Protein AF-A0A6M3LE34-F1 (afdb_monomer_lite)

Radius of gyration: 12.43 Å; chains: 1; bounding box: 31×29×27 Å

Structure (mmCIF, N/CA/C/O backbone):
data_AF-A0A6M3LE34-F1
#
_entry.id   AF-A0A6M3LE34-F1
#
loop_
_atom_site.group_PDB
_atom_site.id
_atom_site.type_symbol
_atom_site.label_atom_id
_atom_site.label_alt_id
_atom_site.label_comp_id
_atom_site.label_asym_id
_atom_site.label_entity_id
_atom_site.label_seq_id
_atom_site.pdbx_PDB_ins_code
_atom_site.Cartn_x
_atom_site.Cartn_y
_atom_site.Cartn_z
_atom_site.occupancy
_atom_site.B_iso_or_equiv
_atom_site.aut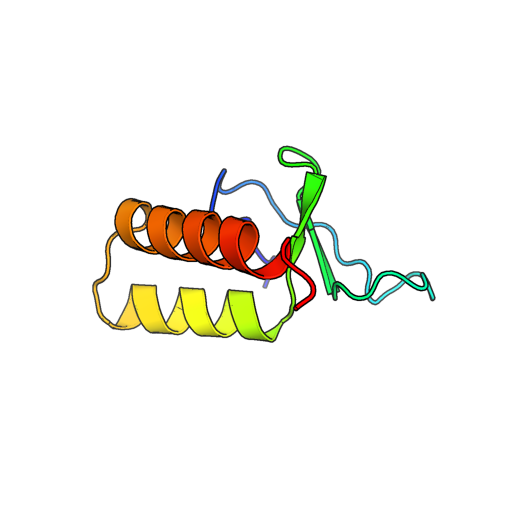h_seq_id
_atom_site.auth_comp_id
_atom_site.auth_asym_id
_atom_site.auth_atom_id
_atom_site.pdbx_PDB_model_num
ATOM 1 N N . MET A 1 1 ? 2.750 15.383 1.732 1.00 51.75 1 MET A N 1
ATOM 2 C CA . MET A 1 1 ? 1.843 14.333 2.243 1.00 51.75 1 MET A CA 1
ATOM 3 C C . MET A 1 1 ? 2.494 12.987 1.988 1.00 51.75 1 MET A C 1
ATOM 5 O O . MET A 1 1 ? 2.830 12.705 0.845 1.00 51.75 1 MET A O 1
ATOM 9 N N . LYS A 1 2 ? 2.762 12.218 3.044 1.00 64.06 2 LYS A N 1
ATOM 10 C CA . LYS A 1 2 ? 3.242 10.834 2.940 1.00 64.06 2 LYS A CA 1
ATOM 11 C C . LYS A 1 2 ? 2.029 9.950 2.628 1.00 64.06 2 LYS A C 1
ATOM 13 O O . LYS A 1 2 ? 0.967 10.181 3.197 1.00 64.06 2 LYS A O 1
ATOM 18 N N . SER A 1 3 ? 2.155 9.031 1.671 1.00 77.94 3 SER A N 1
ATOM 19 C CA . SER A 1 3 ? 1.067 8.101 1.339 1.00 77.94 3 SER A CA 1
ATOM 20 C C . SER A 1 3 ? 1.163 6.886 2.253 1.00 77.94 3 SER A C 1
ATOM 22 O O . SER A 1 3 ? 2.256 6.366 2.455 1.00 77.94 3 SER A O 1
ATOM 24 N N . GLU A 1 4 ? 0.047 6.438 2.818 1.00 85.81 4 GLU A N 1
ATOM 25 C CA . GLU A 1 4 ? 0.003 5.305 3.746 1.00 85.81 4 GLU A CA 1
ATOM 26 C C . GLU A 1 4 ? -0.658 4.095 3.093 1.00 85.81 4 GLU A C 1
ATOM 28 O O . GLU A 1 4 ? -1.605 4.221 2.316 1.00 85.81 4 GLU A O 1
ATOM 33 N N . CYS A 1 5 ? -0.184 2.905 3.450 1.00 85.44 5 CYS A N 1
ATOM 34 C CA . CYS A 1 5 ? -0.741 1.656 2.975 1.00 85.44 5 CYS A CA 1
ATOM 35 C C . CYS A 1 5 ? -2.170 1.497 3.511 1.00 85.44 5 CYS A C 1
ATOM 37 O O . CYS A 1 5 ? -2.363 1.466 4.730 1.00 85.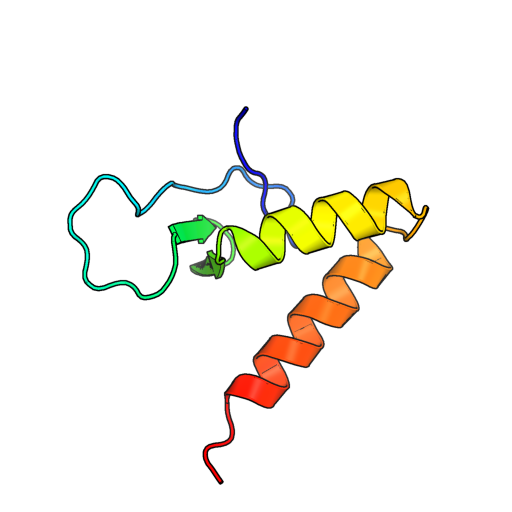44 5 CYS A O 1
ATOM 39 N N . PRO A 1 6 ? -3.185 1.315 2.653 1.00 81.88 6 PRO A N 1
ATOM 40 C CA . PRO A 1 6 ? -4.559 1.121 3.116 1.00 81.88 6 PRO A CA 1
ATOM 41 C C . PRO A 1 6 ? -4.723 -0.163 3.950 1.00 81.88 6 PRO A C 1
ATOM 43 O O . PRO A 1 6 ? -5.615 -0.256 4.794 1.00 81.88 6 PRO A O 1
ATOM 46 N N . ILE A 1 7 ? -3.819 -1.133 3.776 1.00 82.69 7 ILE A N 1
ATOM 47 C CA . ILE A 1 7 ? -3.874 -2.455 4.411 1.00 82.69 7 ILE A CA 1
ATOM 48 C C . ILE 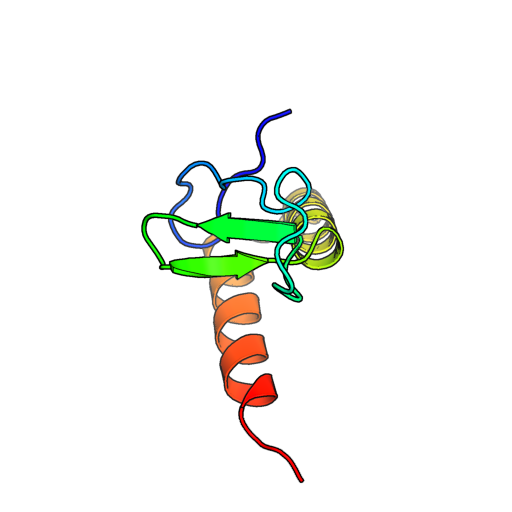A 1 7 ? -3.246 -2.457 5.800 1.00 82.69 7 ILE A C 1
ATOM 50 O O . ILE A 1 7 ? -3.881 -2.862 6.766 1.00 82.69 7 ILE A O 1
ATOM 54 N N . CYS A 1 8 ? -2.009 -1.996 5.934 1.00 85.94 8 CYS A N 1
ATOM 55 C CA . CYS A 1 8 ? -1.286 -2.072 7.205 1.00 85.94 8 CYS A CA 1
ATOM 56 C C . CYS A 1 8 ? -1.000 -0.704 7.831 1.00 85.94 8 CYS A C 1
ATOM 58 O O . CYS A 1 8 ? -0.386 -0.655 8.894 1.00 85.94 8 CYS A O 1
ATOM 60 N N . ARG A 1 9 ? -1.436 0.390 7.184 1.00 84.56 9 ARG A N 1
ATOM 61 C CA . ARG A 1 9 ? -1.166 1.791 7.561 1.00 84.56 9 ARG A CA 1
ATOM 62 C C . ARG A 1 9 ? 0.323 2.141 7.664 1.00 84.56 9 ARG A C 1
ATOM 64 O O . ARG A 1 9 ? 0.678 3.198 8.161 1.00 84.56 9 ARG A O 1
ATOM 71 N N . THR A 1 10 ? 1.208 1.270 7.184 1.00 88.81 10 THR A N 1
ATOM 72 C CA . THR A 1 10 ? 2.632 1.580 7.047 1.00 88.81 10 THR A CA 1
ATOM 73 C C . THR A 1 10 ? 2.830 2.598 5.933 1.00 88.81 10 THR A C 1
ATOM 75 O O . THR A 1 10 ? 2.140 2.543 4.917 1.00 88.81 10 THR A O 1
ATOM 78 N N . GLU A 1 11 ? 3.778 3.510 6.116 1.00 88.56 11 GLU A N 1
ATOM 79 C CA . GLU A 1 11 ? 4.178 4.469 5.089 1.00 88.56 11 GLU A CA 1
ATOM 80 C C . GLU A 1 11 ? 4.584 3.750 3.792 1.00 88.56 11 GLU A C 1
ATOM 82 O O . GLU A 1 11 ? 5.286 2.739 3.819 1.00 88.56 11 GLU A O 1
ATOM 87 N N . LEU A 1 12 ? 4.088 4.248 2.660 1.00 88.00 12 LEU A N 1
ATOM 88 C CA . LEU A 1 12 ? 4.415 3.728 1.341 1.00 88.00 12 LEU A CA 1
ATOM 89 C C . LEU A 1 12 ? 5.706 4.359 0.827 1.00 88.00 12 LEU A C 1
ATOM 91 O O . LEU A 1 12 ? 5.879 5.580 0.855 1.00 88.00 12 LEU A O 1
ATOM 95 N N . GLU A 1 13 ? 6.568 3.521 0.269 1.00 87.38 13 GLU A N 1
ATOM 96 C CA . GLU A 1 13 ? 7.751 3.943 -0.461 1.00 87.38 13 GLU A CA 1
ATOM 97 C C . GLU A 1 13 ? 7.360 4.374 -1.874 1.00 87.38 13 GLU A C 1
ATOM 99 O O . GLU A 1 13 ? 6.641 3.672 -2.583 1.00 87.38 13 GLU A O 1
ATOM 104 N N . SER A 1 14 ? 7.809 5.558 -2.285 1.00 83.25 14 SER A N 1
ATOM 105 C CA . SER A 1 14 ? 7.549 6.083 -3.625 1.00 83.25 14 SER A CA 1
ATOM 106 C C . SER A 1 14 ? 8.520 5.466 -4.630 1.00 83.25 14 SER A C 1
ATOM 108 O O . SER A 1 14 ? 9.723 5.715 -4.558 1.00 83.25 14 SER A O 1
ATOM 110 N N . LEU A 1 15 ? 7.993 4.704 -5.588 1.00 77.19 15 LEU A N 1
ATOM 111 C CA . LEU A 1 15 ? 8.765 4.093 -6.677 1.00 77.19 15 LEU A CA 1
ATOM 112 C C . LEU A 1 15 ? 8.968 5.047 -7.866 1.00 77.19 15 LEU A C 1
ATOM 114 O O . LEU A 1 15 ? 9.891 4.872 -8.659 1.00 77.19 15 LEU A O 1
ATOM 118 N N . LEU A 1 16 ? 8.170 6.119 -7.941 1.00 65.50 16 LEU A N 1
ATOM 119 C CA . LEU A 1 16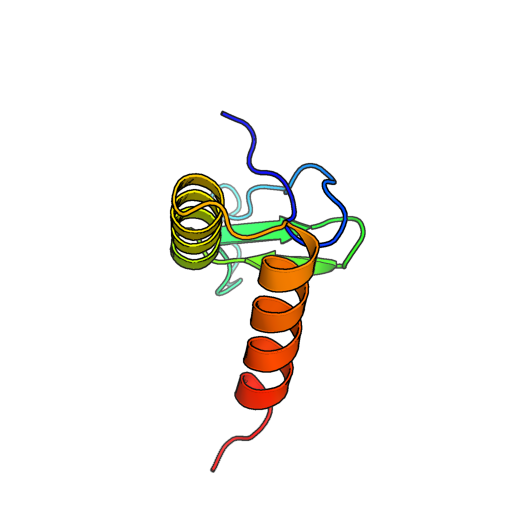 ? 8.227 7.166 -8.975 1.00 65.50 16 LEU A CA 1
ATOM 120 C C . LEU A 1 16 ? 9.609 7.816 -9.154 1.00 65.50 16 LEU A C 1
ATOM 122 O O . LEU A 1 16 ? 9.871 8.417 -10.191 1.00 65.50 16 LEU A O 1
ATOM 126 N N . LYS A 1 17 ? 10.487 7.747 -8.147 1.00 56.59 17 LYS A N 1
ATOM 127 C CA . LYS A 1 17 ? 11.801 8.404 -8.187 1.00 56.59 17 LYS A CA 1
ATOM 128 C C . LYS A 1 17 ? 12.916 7.578 -8.829 1.00 56.59 17 LYS A C 1
ATOM 130 O O . LYS A 1 17 ? 13.989 8.133 -9.035 1.00 56.59 17 LYS A O 1
ATOM 135 N N . ILE A 1 18 ? 12.704 6.295 -9.125 1.00 55.56 18 ILE A N 1
ATOM 136 C CA . ILE A 1 18 ? 13.832 5.371 -9.352 1.00 55.56 18 ILE A CA 1
ATOM 137 C C . ILE A 1 18 ? 13.993 4.970 -10.833 1.00 55.56 18 ILE A C 1
ATOM 139 O O . ILE A 1 18 ? 14.961 4.314 -11.193 1.00 55.56 18 ILE A O 1
ATOM 143 N N . GLY A 1 19 ? 13.103 5.398 -11.742 1.00 53.78 19 GLY A N 1
ATOM 144 C CA . GLY A 1 19 ? 13.139 4.910 -13.136 1.00 53.78 19 GLY A CA 1
ATOM 145 C C . GLY A 1 19 ? 12.887 3.399 -13.233 1.00 53.78 19 GLY A C 1
ATOM 146 O O . GLY A 1 19 ? 13.205 2.761 -14.236 1.00 53.78 19 GLY A O 1
ATOM 147 N N . ASP A 1 20 ? 12.330 2.837 -12.163 1.00 55.31 20 ASP A N 1
ATOM 148 C CA . ASP A 1 20 ? 12.019 1.431 -12.013 1.00 55.31 20 ASP A CA 1
ATOM 149 C C . ASP A 1 20 ? 10.860 1.094 -12.955 1.00 55.31 20 ASP A C 1
ATOM 151 O O . ASP A 1 20 ? 9.837 1.781 -12.953 1.00 55.31 20 ASP A O 1
ATOM 155 N N . LYS A 1 21 ? 10.984 0.025 -13.752 1.00 60.31 21 LYS A N 1
ATOM 156 C CA . LYS A 1 21 ? 9.903 -0.494 -14.620 1.00 60.31 21 LYS A CA 1
ATOM 157 C C . LYS A 1 21 ? 8.752 -1.118 -13.813 1.00 60.31 21 LYS A C 1
ATOM 159 O O . LYS A 1 21 ? 8.030 -1.978 -14.314 1.00 60.31 21 LYS A O 1
ATOM 164 N N . SER A 1 22 ? 8.601 -0.733 -12.554 1.00 63.34 22 SER A N 1
ATOM 165 C CA . SER A 1 22 ? 7.476 -1.139 -11.739 1.00 63.34 22 SER A CA 1
ATOM 166 C C . SER A 1 22 ? 6.221 -0.450 -12.276 1.00 63.34 22 SER A C 1
ATOM 168 O O . SER A 1 22 ? 6.211 0.773 -12.419 1.00 63.34 22 SER A O 1
ATOM 170 N N . PRO A 1 23 ? 5.144 -1.196 -12.567 1.00 72.25 23 PRO A N 1
ATOM 171 C CA . PRO A 1 23 ? 3.899 -0.581 -13.019 1.00 72.25 23 PRO A CA 1
ATOM 172 C C . PRO A 1 23 ? 3.268 0.280 -11.905 1.00 72.25 23 PRO A C 1
ATOM 174 O O . PRO A 1 23 ? 2.511 1.207 -12.172 1.00 72.25 23 PRO A O 1
ATOM 177 N N . TYR A 1 24 ? 3.637 0.033 -10.647 1.00 78.31 24 TYR A N 1
ATOM 178 C CA . TYR A 1 24 ? 3.129 0.724 -9.468 1.00 78.31 24 TYR A CA 1
ATOM 179 C C . TYR A 1 24 ? 3.928 1.985 -9.118 1.00 78.31 24 TYR A C 1
ATOM 181 O O . TYR A 1 24 ? 5.144 2.045 -9.272 1.00 78.31 24 TYR A O 1
ATOM 189 N N . HIS A 1 25 ? 3.239 2.985 -8.565 1.00 85.38 25 HIS A N 1
ATOM 190 C CA . HIS A 1 25 ? 3.846 4.264 -8.173 1.00 85.38 25 HIS A CA 1
ATOM 191 C C . HIS A 1 25 ? 4.357 4.246 -6.730 1.00 85.38 25 HIS A C 1
ATOM 193 O O . HIS A 1 25 ? 5.273 4.990 -6.375 1.00 85.38 25 HIS A O 1
ATOM 199 N N . TYR A 1 26 ? 3.755 3.396 -5.902 1.00 86.12 26 TYR A N 1
ATOM 200 C CA . TYR A 1 26 ? 4.061 3.234 -4.493 1.00 86.12 26 TYR A CA 1
ATOM 201 C C . TYR A 1 26 ? 4.200 1.756 -4.154 1.00 86.12 26 TYR A C 1
ATOM 203 O O . TYR A 1 26 ? 3.486 0.931 -4.717 1.00 86.12 26 TYR A O 1
ATOM 211 N N . ARG A 1 27 ? 5.065 1.421 -3.198 1.00 87.19 27 ARG A N 1
ATOM 212 C CA . ARG A 1 27 ? 5.188 0.075 -2.636 1.00 87.19 27 ARG A CA 1
ATOM 213 C C . ARG A 1 27 ? 5.080 0.126 -1.126 1.00 87.19 27 ARG A C 1
ATOM 215 O O . ARG A 1 27 ? 5.629 1.011 -0.481 1.00 87.19 27 ARG A O 1
ATOM 222 N N . CYS A 1 28 ? 4.363 -0.822 -0.544 1.00 88.31 28 CYS A N 1
ATOM 223 C CA . CYS A 1 28 ? 4.371 -1.0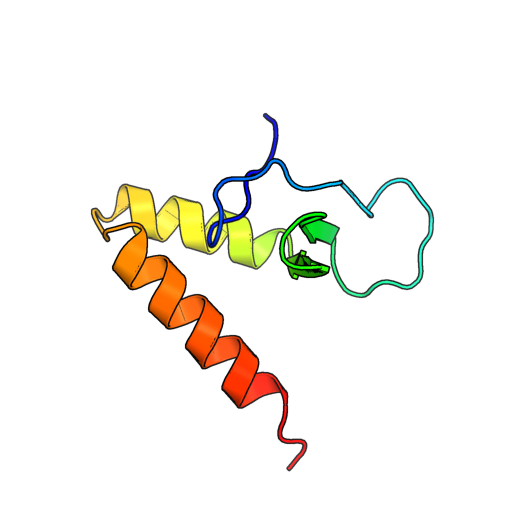05 0.895 1.00 88.31 28 CYS A CA 1
ATOM 224 C C . CYS A 1 28 ? 5.543 -1.915 1.285 1.00 88.31 28 CYS A C 1
ATOM 226 O O . CYS A 1 28 ? 5.519 -3.076 0.889 1.00 88.31 28 CYS A O 1
ATOM 228 N N . PRO A 1 29 ? 6.503 -1.477 2.117 1.00 87.81 29 PRO A N 1
ATOM 229 C CA . PRO A 1 29 ? 7.611 -2.338 2.549 1.00 87.81 29 PRO A CA 1
ATOM 230 C C . PRO A 1 29 ? 7.152 -3.498 3.443 1.00 87.81 29 PRO A C 1
ATOM 232 O O . PRO A 1 29 ? 7.819 -4.518 3.537 1.00 87.81 29 PRO A O 1
ATOM 235 N N . LYS A 1 30 ? 5.999 -3.355 4.110 1.00 88.88 30 LYS A N 1
ATOM 236 C CA . LYS A 1 30 ? 5.479 -4.354 5.053 1.00 88.88 30 LYS A CA 1
ATOM 237 C C . LYS A 1 30 ? 4.586 -5.405 4.399 1.00 88.88 30 LYS A C 1
ATOM 239 O O . LYS A 1 30 ? 4.556 -6.546 4.837 1.00 88.88 30 LYS A O 1
ATOM 244 N N . CYS A 1 31 ? 3.803 -5.000 3.403 1.00 84.44 31 CYS A N 1
ATOM 245 C CA . CYS A 1 31 ? 2.918 -5.903 2.664 1.00 84.44 31 CYS A CA 1
ATOM 246 C C . CYS A 1 31 ? 3.511 -6.334 1.323 1.00 84.44 31 CYS A C 1
ATOM 248 O O . CYS A 1 31 ? 2.865 -7.093 0.615 1.00 84.44 31 CYS A O 1
ATOM 250 N N . GLU A 1 32 ? 4.648 -5.751 0.938 1.00 82.69 32 GLU A N 1
ATOM 251 C CA . GLU A 1 32 ? 5.322 -5.874 -0.361 1.00 82.69 32 GLU A CA 1
ATOM 252 C C . GLU A 1 32 ? 4.467 -5.530 -1.593 1.00 82.69 32 GLU A C 1
ATOM 254 O O . GLU A 1 32 ? 4.946 -5.624 -2.720 1.00 82.69 32 GLU A O 1
ATOM 259 N N . ARG A 1 33 ? 3.239 -5.048 -1.373 1.00 83.50 33 ARG A N 1
ATOM 260 C CA . ARG A 1 33 ? 2.245 -4.680 -2.385 1.00 83.50 33 ARG A CA 1
ATOM 261 C C . ARG A 1 33 ? 2.553 -3.364 -3.075 1.00 83.50 33 ARG A C 1
ATOM 263 O O . ARG A 1 33 ? 2.984 -2.405 -2.428 1.00 83.50 33 ARG A O 1
ATOM 270 N N . GLY A 1 34 ? 2.257 -3.321 -4.368 1.00 85.56 34 GLY A N 1
ATOM 271 C CA . GLY A 1 34 ? 2.294 -2.119 -5.186 1.00 85.56 34 GLY A CA 1
ATOM 272 C C . GLY A 1 34 ? 0.941 -1.409 -5.214 1.00 85.56 34 GLY A C 1
ATOM 273 O O . GLY A 1 34 ? -0.099 -2.052 -5.181 1.00 85.56 34 GLY A O 1
ATOM 274 N N . PHE A 1 35 ? 0.956 -0.081 -5.278 1.00 84.06 35 PHE A N 1
ATOM 275 C CA . PHE A 1 35 ? -0.237 0.751 -5.413 1.00 84.06 35 PHE A CA 1
ATOM 276 C C . PHE A 1 35 ? -0.032 1.797 -6.506 1.00 84.06 35 PHE A C 1
ATOM 278 O O . PHE A 1 35 ? 1.030 2.429 -6.611 1.00 84.06 35 PHE A O 1
ATOM 285 N N . TYR A 1 36 ? -1.069 2.027 -7.301 1.00 83.81 36 TYR A N 1
ATOM 286 C CA . TYR A 1 36 ? -1.141 3.180 -8.183 1.00 83.81 36 TYR A CA 1
ATOM 287 C C . TYR A 1 36 ? -1.572 4.419 -7.395 1.00 83.81 36 TYR A C 1
ATOM 289 O O . TYR A 1 36 ? -2.253 4.351 -6.372 1.00 83.81 36 TYR A O 1
ATOM 297 N N . VAL A 1 37 ? -1.225 5.599 -7.915 1.00 81.38 37 VAL A N 1
ATOM 298 C CA . VAL A 1 37 ? -1.755 6.872 -7.390 1.00 81.38 37 VAL A CA 1
ATOM 299 C C . VAL A 1 37 ? -3.291 6.863 -7.397 1.00 81.38 37 VAL A C 1
ATOM 301 O O . VAL A 1 37 ? -3.913 7.438 -6.505 1.00 81.38 37 VAL A O 1
ATOM 304 N N . HIS A 1 38 ? -3.901 6.223 -8.400 1.00 78.94 38 HIS A N 1
ATOM 305 C CA . HIS A 1 38 ? -5.352 6.130 -8.526 1.00 78.94 38 HIS A CA 1
ATOM 306 C C . HIS A 1 38 ? -5.986 5.342 -7.375 1.00 78.94 38 HIS A C 1
ATOM 308 O O . HIS A 1 38 ? -6.937 5.841 -6.779 1.00 78.94 38 HIS A O 1
ATOM 314 N N . ASP A 1 39 ? -5.408 4.203 -6.982 1.00 77.88 39 ASP A N 1
ATOM 315 C CA . ASP A 1 39 ? -5.912 3.394 -5.863 1.00 77.88 39 ASP A CA 1
ATOM 316 C C . ASP A 1 39 ? -5.925 4.206 -4.569 1.00 77.88 39 ASP A C 1
ATOM 318 O O . ASP A 1 39 ? -6.912 4.236 -3.839 1.00 77.88 39 ASP A O 1
ATOM 322 N N . LEU A 1 40 ? -4.849 4.954 -4.314 1.00 80.00 40 LEU A N 1
ATOM 323 C CA . LEU A 1 40 ? -4.728 5.786 -3.116 1.00 80.00 40 LEU A CA 1
ATOM 324 C C . LEU A 1 40 ? -5.714 6.962 -3.118 1.00 80.00 40 LEU A C 1
ATOM 326 O O . LEU A 1 40 ? -6.264 7.311 -2.071 1.00 80.00 40 LEU A O 1
ATOM 330 N N . LYS A 1 41 ? -5.982 7.555 -4.288 1.00 79.56 41 LYS A N 1
ATOM 331 C CA . LYS A 1 41 ? -7.036 8.569 -4.444 1.00 79.56 41 LYS A CA 1
ATOM 332 C C . LYS A 1 41 ? -8.426 7.970 -4.226 1.00 79.56 41 LYS A C 1
ATOM 334 O O . LYS A 1 41 ? -9.242 8.590 -3.546 1.00 79.56 41 LYS A O 1
ATOM 339 N N . GLY A 1 42 ? -8.674 6.766 -4.741 1.00 80.31 42 GLY A N 1
ATOM 340 C CA . GLY A 1 42 ? -9.907 6.014 -4.517 1.00 80.31 42 GLY A CA 1
ATOM 341 C C . GLY A 1 42 ? -10.136 5.735 -3.033 1.00 80.31 42 GLY A C 1
ATOM 342 O O . GLY A 1 42 ? -11.203 6.040 -2.507 1.00 80.31 42 GLY A O 1
ATOM 343 N N . VAL A 1 43 ? -9.101 5.277 -2.322 1.00 81.50 43 VAL A N 1
ATOM 344 C CA . VAL A 1 43 ? -9.116 5.072 -0.864 1.00 81.50 43 VAL A CA 1
ATOM 345 C C . VAL A 1 43 ? -9.462 6.355 -0.115 1.00 81.50 43 VAL A C 1
ATOM 347 O O . VAL A 1 43 ? -10.307 6.332 0.781 1.00 81.50 43 VAL A O 1
ATOM 350 N N . ALA A 1 44 ? -8.836 7.479 -0.471 1.00 77.31 44 ALA A N 1
ATOM 351 C CA . ALA A 1 44 ? -9.147 8.767 0.140 1.00 77.31 44 ALA A CA 1
ATOM 352 C C . ALA A 1 44 ? -10.618 9.154 -0.090 1.00 77.31 44 ALA A C 1
ATOM 354 O O . ALA A 1 44 ? -11.299 9.553 0.853 1.00 77.31 44 ALA A O 1
ATOM 355 N N . GLY A 1 45 ? -11.134 8.953 -1.306 1.00 78.75 45 GLY A N 1
ATOM 356 C CA . GLY A 1 45 ? -12.550 9.149 -1.625 1.00 78.75 45 GLY A CA 1
ATOM 357 C C . GLY A 1 45 ? -13.481 8.247 -0.806 1.00 78.75 45 GLY A C 1
ATOM 358 O O . GLY A 1 45 ? -14.466 8.723 -0.245 1.00 78.75 45 GLY A O 1
ATOM 359 N N . MET A 1 46 ? -13.147 6.963 -0.658 1.00 79.75 46 MET A N 1
ATOM 360 C CA . MET A 1 46 ? -13.929 6.024 0.154 1.00 79.75 46 MET A CA 1
ATOM 361 C C . MET A 1 46 ? -13.946 6.419 1.636 1.00 79.75 46 MET A C 1
ATOM 363 O O . MET A 1 46 ? -15.004 6.366 2.266 1.00 79.75 46 MET A O 1
ATOM 367 N N . ARG A 1 47 ? -12.807 6.864 2.183 1.00 80.12 47 ARG A N 1
ATOM 368 C CA . ARG A 1 47 ? -12.726 7.387 3.556 1.00 80.12 47 ARG A CA 1
ATOM 369 C C . ARG A 1 47 ? -13.606 8.621 3.740 1.00 80.12 47 ARG A C 1
ATOM 371 O O . ARG A 1 47 ? -14.353 8.686 4.711 1.00 80.12 47 ARG A O 1
ATOM 378 N N . LEU A 1 48 ? -13.565 9.567 2.799 1.00 80.56 48 LEU A N 1
ATOM 379 C CA . LEU A 1 48 ? -14.420 10.763 2.820 1.00 80.56 48 LEU A CA 1
ATOM 380 C C . LEU A 1 48 ? -15.912 10.416 2.716 1.00 80.56 48 LEU A C 1
ATOM 382 O O . LEU A 1 48 ? -16.739 11.072 3.338 1.00 80.56 48 LEU A O 1
ATOM 386 N N . SER A 1 49 ? -16.253 9.346 1.995 1.00 84.06 49 SER A N 1
ATOM 387 C CA . SER A 1 49 ? -17.613 8.797 1.927 1.00 84.06 49 SER A CA 1
ATOM 388 C C . SER A 1 49 ? -18.041 8.041 3.199 1.00 84.06 49 SER A C 1
ATOM 390 O O . SER A 1 49 ? -19.118 7.442 3.213 1.00 84.06 49 SER A O 1
ATOM 392 N N . GLY A 1 50 ? -17.217 8.013 4.252 1.00 83.94 50 GLY A N 1
ATOM 393 C CA . GLY A 1 50 ? -17.533 7.355 5.520 1.00 83.94 50 GLY A CA 1
ATOM 394 C C . GLY A 1 50 ? -17.370 5.833 5.508 1.00 83.94 50 GLY A C 1
ATOM 395 O O . GLY A 1 50 ? -17.855 5.159 6.417 1.00 83.94 50 GLY A O 1
ATOM 396 N N . LYS A 1 51 ? -16.708 5.254 4.495 1.00 86.12 51 LYS A N 1
ATOM 397 C CA . LYS A 1 51 ? -16.392 3.819 4.505 1.00 86.12 51 LYS A CA 1
ATOM 398 C C . LYS A 1 51 ? -15.304 3.537 5.540 1.00 86.12 51 LYS A C 1
ATOM 400 O O . LYS A 1 51 ? -14.314 4.262 5.630 1.00 86.12 51 LYS A O 1
ATOM 405 N N . THR A 1 52 ? -15.475 2.458 6.300 1.00 84.94 52 THR A N 1
ATOM 406 C CA . THR A 1 52 ? -14.480 2.025 7.286 1.00 84.94 52 THR A CA 1
ATOM 407 C C . THR A 1 52 ? -13.203 1.554 6.592 1.00 84.94 52 THR A C 1
ATOM 409 O O . THR A 1 52 ? -13.252 0.992 5.496 1.00 84.94 52 THR A O 1
ATOM 412 N N . ASP A 1 53 ? -12.048 1.726 7.244 1.00 81.75 53 ASP A N 1
ATOM 413 C CA . ASP A 1 53 ? -10.779 1.221 6.704 1.00 81.75 53 ASP A CA 1
ATOM 414 C C . ASP A 1 53 ? -10.833 -0.289 6.427 1.00 81.75 53 ASP A C 1
ATOM 416 O O . ASP A 1 53 ? -10.247 -0.754 5.457 1.00 81.75 53 ASP A O 1
ATOM 420 N N . GLU A 1 54 ? -11.556 -1.062 7.240 1.00 82.69 54 GLU A N 1
ATOM 421 C CA . GLU A 1 54 ? -11.709 -2.507 7.042 1.00 82.69 54 GLU A CA 1
ATOM 422 C C . GLU A 1 54 ? -12.492 -2.845 5.768 1.00 82.69 54 GLU A C 1
ATOM 424 O O . GLU A 1 54 ? -12.107 -3.748 5.022 1.00 82.69 54 GLU A O 1
ATOM 429 N N . TYR A 1 55 ? -13.546 -2.087 5.464 1.00 84.31 55 TYR A N 1
ATOM 430 C CA . TYR A 1 55 ? -14.294 -2.239 4.218 1.00 84.31 55 TYR A CA 1
ATOM 431 C C . TYR A 1 55 ? -13.422 -1.910 3.002 1.00 84.31 55 TYR A C 1
ATOM 433 O O . TYR A 1 55 ? -13.391 -2.663 2.031 1.00 84.31 55 TYR A O 1
ATOM 441 N N . ILE A 1 56 ? -12.657 -0.821 3.086 1.00 82.69 56 ILE A N 1
ATOM 442 C CA . ILE A 1 56 ? -11.733 -0.399 2.028 1.00 82.69 56 ILE A CA 1
ATOM 443 C C . ILE A 1 56 ? -10.663 -1.471 1.789 1.00 82.69 56 ILE A C 1
ATOM 445 O O . ILE A 1 56 ? -10.395 -1.832 0.645 1.00 82.69 56 ILE A O 1
ATOM 449 N N . ARG A 1 57 ? -10.091 -2.038 2.859 1.00 80.75 57 ARG A N 1
ATOM 450 C CA . ARG A 1 57 ? -9.141 -3.156 2.758 1.00 80.75 57 ARG A CA 1
ATOM 451 C C . ARG A 1 57 ? -9.738 -4.355 2.044 1.00 80.75 57 ARG A C 1
ATOM 453 O O . ARG A 1 57 ? -9.084 -4.909 1.173 1.00 80.75 57 ARG A O 1
ATOM 460 N N . ASN A 1 58 ? -10.959 -4.743 2.402 1.00 82.88 58 ASN A N 1
ATOM 461 C CA . ASN A 1 58 ? -11.629 -5.879 1.777 1.00 82.88 58 ASN A CA 1
ATOM 462 C C . ASN A 1 58 ? -11.848 -5.674 0.274 1.00 82.88 58 ASN A C 1
ATOM 464 O O . ASN A 1 58 ? -11.732 -6.636 -0.476 1.00 82.88 58 ASN A O 1
ATOM 468 N N . ILE A 1 59 ? -12.134 -4.447 -0.175 1.00 81.25 59 ILE A N 1
ATOM 469 C CA . ILE A 1 59 ? -12.250 -4.146 -1.609 1.00 81.25 59 ILE A CA 1
ATOM 470 C C . ILE A 1 59 ? -10.903 -4.326 -2.305 1.00 81.25 59 ILE A C 1
ATOM 472 O O . ILE A 1 59 ? -10.823 -5.091 -3.255 1.00 81.25 59 ILE A O 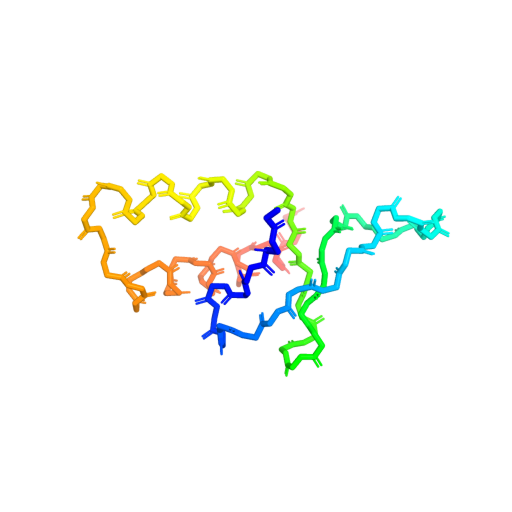1
ATOM 476 N N . ILE A 1 60 ? -9.843 -3.699 -1.793 1.00 77.38 60 ILE A N 1
ATOM 477 C CA . ILE A 1 60 ? -8.507 -3.764 -2.408 1.00 77.38 60 ILE A CA 1
ATOM 478 C C . ILE A 1 60 ? -8.013 -5.209 -2.493 1.00 77.38 60 ILE A C 1
ATOM 480 O O . ILE A 1 60 ? -7.520 -5.642 -3.528 1.00 77.38 60 ILE A O 1
ATOM 484 N N . LEU A 1 61 ? -8.182 -5.970 -1.409 1.00 76.19 61 LEU A N 1
ATOM 485 C CA . LEU A 1 61 ? -7.791 -7.377 -1.363 1.00 76.19 61 LEU A CA 1
ATOM 486 C C . LEU A 1 61 ? -8.572 -8.224 -2.379 1.00 76.19 61 LEU A C 1
ATOM 488 O O . LEU A 1 61 ? -7.992 -9.120 -2.984 1.00 76.19 61 LEU A O 1
ATOM 492 N N . LYS A 1 62 ? -9.862 -7.931 -2.591 1.00 74.44 62 LYS A N 1
ATOM 493 C CA . LYS A 1 62 ? -10.690 -8.619 -3.592 1.00 74.44 62 LYS A CA 1
ATOM 494 C C . LYS A 1 62 ? -10.355 -8.209 -5.022 1.00 74.44 62 LYS A C 1
ATOM 496 O O . LYS A 1 62 ? -10.383 -9.063 -5.902 1.00 74.44 62 LYS A O 1
ATOM 501 N N . GLU A 1 63 ? -10.064 -6.937 -5.276 1.00 68.56 63 GLU A N 1
ATOM 502 C CA . GLU A 1 63 ? -9.672 -6.479 -6.613 1.00 68.56 63 GLU A CA 1
ATOM 503 C C . GLU A 1 63 ? -8.338 -7.103 -7.043 1.00 68.56 63 GLU A C 1
ATOM 505 O O . GLU A 1 63 ? -8.235 -7.578 -8.171 1.00 68.56 63 GLU A O 1
ATOM 510 N N . GLU A 1 64 ? -7.358 -7.229 -6.141 1.00 63.91 64 GLU A N 1
ATOM 511 C CA . GLU A 1 64 ? -6.100 -7.928 -6.449 1.00 63.91 64 GLU A CA 1
ATOM 512 C C . GLU A 1 64 ? -6.296 -9.419 -6.762 1.00 63.91 64 GLU A C 1
ATOM 514 O O . GLU A 1 64 ? -5.636 -9.950 -7.654 1.00 63.91 64 GLU A O 1
ATOM 519 N N . GLU A 1 65 ? -7.226 -10.095 -6.083 1.00 62.41 65 GLU A N 1
ATOM 520 C CA . GLU A 1 65 ? -7.549 -11.500 -6.375 1.00 62.41 65 GLU A CA 1
ATOM 521 C C . GLU A 1 65 ? -8.136 -11.676 -7.790 1.00 62.41 65 GLU A C 1
ATOM 523 O O . GLU A 1 65 ? -7.953 -12.718 -8.419 1.00 62.41 65 GLU A O 1
ATOM 528 N N . ASN A 1 66 ? -8.788 -10.638 -8.328 1.00 55.12 66 ASN A N 1
ATOM 529 C CA . ASN A 1 66 ? -9.374 -10.654 -9.671 1.00 55.12 66 ASN A CA 1
ATOM 530 C C . ASN A 1 66 ? -8.392 -10.226 -10.778 1.00 55.12 66 ASN A C 1
ATOM 532 O O . ASN A 1 66 ? -8.525 -10.692 -11.905 1.00 55.12 66 ASN A O 1
ATOM 536 N N . VAL A 1 67 ? -7.367 -9.421 -10.476 1.00 55.09 67 VAL A N 1
ATOM 537 C CA . VAL A 1 67 ? -6.317 -9.022 -11.446 1.00 55.09 67 VAL A CA 1
ATOM 538 C C . VAL A 1 67 ? -5.368 -10.187 -11.805 1.00 55.09 67 VAL A C 1
ATOM 540 O O . VAL A 1 67 ? -4.608 -10.107 -12.768 1.00 55.09 67 VAL A O 1
ATOM 543 N N . GLY A 1 68 ? -5.438 -11.311 -11.081 1.00 47.50 68 GLY A N 1
ATOM 544 C CA . GLY A 1 68 ? -4.621 -12.509 -11.305 1.00 47.50 68 GLY A CA 1
ATOM 545 C C . GLY A 1 68 ? -5.151 -13.535 -12.318 1.00 47.50 68 GLY A C 1
ATOM 546 O O . GLY A 1 68 ? -4.502 -14.566 -12.497 1.00 47.50 68 GLY A O 1
ATOM 547 N N . LYS A 1 69 ? -6.297 -13.312 -12.976 1.00 37.09 69 LYS A N 1
ATOM 548 C CA . LYS A 1 69 ? -6.766 -14.194 -14.060 1.00 37.09 69 LYS A CA 1
ATOM 549 C C . LYS A 1 69 ? -6.656 -13.487 -15.410 1.00 37.09 69 LYS A C 1
ATOM 551 O O . LYS A 1 69 ? -7.541 -12.701 -15.732 1.00 37.09 69 LYS A O 1
ATOM 556 N N . PRO A 1 70 ? -5.605 -13.756 -16.206 1.00 43.75 70 PRO A N 1
ATOM 557 C CA . PRO A 1 70 ? -5.711 -13.527 -17.636 1.00 43.75 70 PRO A CA 1
ATOM 558 C C . PRO A 1 70 ? -6.803 -14.463 -18.176 1.00 43.75 70 PRO A C 1
ATOM 560 O O . PRO A 1 70 ? -6.748 -15.676 -17.957 1.00 43.75 70 PRO A O 1
ATOM 563 N N . GLU A 1 71 ? -7.822 -13.873 -18.793 1.00 40.72 71 GLU A N 1
ATOM 564 C CA . GLU A 1 71 ? -8.774 -14.550 -19.681 1.00 40.72 71 GLU A CA 1
ATOM 565 C C . GLU A 1 71 ? -8.139 -14.881 -21.038 1.00 40.72 71 GLU A C 1
ATOM 567 O O . GLU A 1 71 ? -7.274 -14.100 -21.502 1.00 40.72 71 GLU A O 1
#

Organism: NCBI:txid1070528

Foldseek 3Di:
DFQADLAPRATWDAPCVPPDPPPAGTAHPVVRDGHHPVLSVVVVVCVVVVHDSVNSNVVVVVVVVVVPDDD

Sequence (71 aa):
MKSECPICRTELESLLKIGDKSPYHYRCPKCERGFYVHDLKGVAGMRLSGKTDEYIRNIILKEEENVGKPE

pLDDT: mean 75.71, std 12.94, range [37.09, 88.88]

Secondary structure (DSSP, 8-state):
---B-TTT-PBPEE-TTTT---S-SEE-TTT--EE-HHHHHHHHHHHHTT--HHHHHHHHHHHHHHHT---